Protein AF-Q4JAD6-F1 (afdb_monomer_lite)

Structure (mmCIF, N/CA/C/O backbone):
data_AF-Q4JAD6-F1
#
_entry.id   AF-Q4JAD6-F1
#
loop_
_atom_site.group_PDB
_atom_site.id
_atom_site.type_symbol
_atom_site.label_atom_id
_atom_site.label_alt_id
_atom_site.label_comp_id
_atom_site.label_asym_id
_atom_site.label_entity_id
_atom_site.label_seq_id
_atom_site.pdbx_PDB_ins_code
_atom_site.Cartn_x
_atom_site.Cartn_y
_atom_site.Cartn_z
_atom_site.occupancy
_atom_site.B_iso_or_equiv
_atom_site.auth_seq_id
_atom_site.auth_comp_id
_atom_site.auth_asym_id
_atom_site.auth_atom_id
_atom_site.pdbx_PDB_model_num
ATOM 1 N N . MET A 1 1 ? 1.172 -20.424 -11.553 1.00 64.69 1 MET A N 1
ATOM 2 C CA . MET A 1 1 ? 0.951 -21.354 -12.686 1.00 64.69 1 MET A CA 1
ATOM 3 C C . MET A 1 1 ? -0.216 -22.319 -12.470 1.00 64.69 1 MET A C 1
ATOM 5 O O . MET A 1 1 ? -1.263 -22.063 -13.041 1.00 64.69 1 MET A O 1
ATOM 9 N N . LEU A 1 2 ? -0.121 -23.385 -11.657 1.00 76.62 2 LEU A N 1
ATOM 10 C CA . LEU A 1 2 ? -1.220 -24.376 -11.532 1.00 76.62 2 LEU A CA 1
ATOM 11 C C . LEU A 1 2 ? -2.560 -23.772 -11.069 1.00 76.62 2 LEU A C 1
ATOM 13 O O . LEU A 1 2 ? -3.605 -24.075 -11.635 1.00 76.62 2 LEU A O 1
ATOM 17 N N . ILE A 1 3 ? -2.517 -22.872 -10.083 1.00 79.12 3 ILE A N 1
ATOM 18 C CA . ILE A 1 3 ? -3.707 -22.172 -9.576 1.00 79.12 3 ILE A CA 1
ATOM 19 C C . ILE A 1 3 ? -4.318 -21.271 -10.660 1.00 79.12 3 ILE A C 1
ATOM 21 O O . ILE A 1 3 ? -5.532 -21.194 -10.789 1.00 79.12 3 ILE A O 1
ATOM 25 N N . GLU A 1 4 ? -3.489 -20.634 -11.486 1.00 75.75 4 GLU A N 1
ATOM 26 C CA . GLU A 1 4 ? -3.935 -19.733 -12.555 1.00 75.75 4 GLU A CA 1
ATOM 27 C C . GLU A 1 4 ? -4.663 -20.494 -13.663 1.00 75.75 4 GLU A C 1
ATOM 29 O O . GLU A 1 4 ? -5.749 -20.089 -14.074 1.00 75.75 4 GLU A O 1
ATOM 34 N N . PHE A 1 5 ? -4.117 -21.640 -14.083 1.00 82.69 5 PHE A N 1
ATOM 35 C CA . PHE A 1 5 ? -4.789 -22.537 -15.023 1.00 82.69 5 PHE A CA 1
ATOM 36 C C . PHE A 1 5 ? -6.138 -23.010 -14.481 1.00 82.69 5 PHE A C 1
ATOM 38 O O . PHE A 1 5 ? -7.121 -23.023 -15.218 1.00 82.69 5 PHE A O 1
ATOM 45 N N . LEU A 1 6 ? -6.212 -23.328 -13.187 1.00 85.44 6 LEU A N 1
ATOM 46 C CA . LEU A 1 6 ? -7.460 -23.731 -12.547 1.00 85.44 6 LEU A CA 1
ATOM 47 C C . LEU A 1 6 ? -8.491 -22.590 -12.564 1.00 85.44 6 LEU A C 1
ATOM 49 O O . LEU A 1 6 ? -9.638 -22.818 -12.945 1.00 85.44 6 LEU A O 1
ATOM 53 N N . VAL A 1 7 ? -8.090 -21.353 -12.247 1.00 83.19 7 VAL A N 1
ATOM 54 C CA . VAL A 1 7 ? -8.981 -20.178 -12.309 1.00 83.19 7 VAL A CA 1
ATOM 55 C C . VAL A 1 7 ? -9.474 -19.914 -13.735 1.00 83.19 7 VAL A C 1
ATOM 57 O O . VAL A 1 7 ? -10.648 -19.584 -13.915 1.00 83.19 7 VAL A O 1
ATOM 60 N N . ILE A 1 8 ? -8.623 -20.089 -14.751 1.00 85.12 8 ILE A N 1
ATOM 61 C CA . ILE A 1 8 ? -9.005 -19.926 -16.162 1.00 85.12 8 ILE A CA 1
ATOM 62 C C . ILE A 1 8 ? -10.015 -21.001 -16.578 1.00 85.12 8 ILE A C 1
ATOM 64 O O . ILE A 1 8 ? -11.032 -20.666 -17.181 1.00 85.12 8 ILE A O 1
ATOM 68 N N . ILE A 1 9 ? -9.782 -22.267 -16.214 1.00 86.50 9 ILE A N 1
ATOM 69 C CA . ILE A 1 9 ? -10.689 -23.382 -16.529 1.00 86.50 9 ILE A CA 1
ATOM 70 C C . ILE A 1 9 ? -12.049 -23.179 -15.854 1.00 86.50 9 ILE A C 1
ATOM 72 O O . ILE A 1 9 ? -13.083 -23.279 -16.512 1.00 86.50 9 ILE A O 1
ATOM 76 N N . VAL A 1 10 ? -12.067 -22.833 -14.564 1.00 87.38 10 VAL A N 1
ATOM 77 C CA . VAL A 1 10 ? -13.315 -22.569 -13.830 1.00 87.38 10 VAL A CA 1
ATOM 78 C C . VAL A 1 10 ? -14.051 -21.368 -14.424 1.00 87.38 10 VAL A C 1
ATOM 80 O O . VAL A 1 10 ? -15.258 -21.440 -14.647 1.00 87.38 10 VAL A O 1
ATOM 83 N N . SER A 1 11 ? -13.334 -20.288 -14.748 1.00 82.81 11 SER A N 1
ATOM 84 C CA . SER A 1 11 ? -13.935 -19.111 -15.385 1.00 82.81 11 SER A CA 1
ATOM 85 C C . SER A 1 11 ? -14.501 -19.435 -16.767 1.00 82.81 11 SER A C 1
ATOM 87 O O . SER A 1 11 ? -15.583 -18.960 -17.093 1.00 82.81 11 SER A O 1
ATOM 89 N N . TYR A 1 12 ? -13.818 -20.265 -17.561 1.00 85.50 12 TYR A N 1
ATOM 90 C CA . TYR A 1 12 ? -14.316 -20.720 -18.860 1.00 85.50 12 TYR A CA 1
ATOM 91 C C . TYR A 1 12 ? -15.616 -21.511 -18.715 1.00 85.50 12 TYR A C 1
ATOM 93 O O . TYR A 1 12 ? -16.590 -21.187 -19.386 1.00 85.50 12 TYR A O 1
ATOM 101 N N . ILE A 1 13 ? -15.672 -22.478 -17.792 1.00 87.88 13 ILE A N 1
ATOM 102 C CA . ILE A 1 13 ? -16.876 -23.289 -17.551 1.00 87.88 13 ILE A CA 1
ATOM 103 C C . ILE A 1 13 ? -18.059 -22.399 -17.145 1.00 87.88 13 ILE A C 1
ATOM 105 O O . ILE A 1 13 ? -19.154 -22.538 -17.689 1.00 87.88 13 ILE A O 1
ATOM 109 N N . VAL A 1 14 ? -17.845 -21.449 -16.231 1.00 86.81 14 VAL A N 1
ATOM 110 C CA . VAL A 1 14 ? -18.898 -20.520 -15.786 1.00 86.81 14 VAL A CA 1
ATOM 111 C C . VAL A 1 14 ? -19.370 -19.624 -16.934 1.00 86.81 14 VAL A C 1
ATOM 113 O O . VAL A 1 14 ? -20.572 -19.450 -17.129 1.00 86.81 14 VAL A O 1
ATOM 116 N N . LEU A 1 15 ? -18.447 -19.069 -17.720 1.00 85.25 15 LEU A N 1
ATOM 117 C CA . LEU A 1 15 ? -18.785 -18.175 -18.830 1.00 85.25 15 LEU A CA 1
ATOM 118 C C . LEU A 1 15 ? -19.439 -18.906 -20.006 1.00 85.25 15 LEU A C 1
ATOM 120 O O . LEU A 1 15 ? -20.289 -18.314 -20.674 1.00 85.25 15 LEU A O 1
ATOM 124 N N . TYR A 1 16 ? -19.089 -20.174 -20.219 1.00 85.19 16 TYR A N 1
ATOM 125 C CA . TYR A 1 16 ? -19.729 -21.059 -21.188 1.00 85.19 16 TYR A CA 1
ATOM 126 C C . TYR A 1 16 ? -21.191 -21.317 -20.804 1.00 85.19 16 TYR A C 1
ATOM 128 O O . TYR A 1 16 ? -22.087 -21.097 -21.611 1.00 85.19 16 TYR A O 1
ATOM 136 N N . VAL A 1 17 ? -21.463 -21.659 -19.537 1.00 87.81 17 VAL A N 1
ATOM 137 C CA . VAL A 1 17 ? -22.840 -21.864 -19.037 1.00 87.81 17 VAL A CA 1
ATOM 138 C C . VAL A 1 17 ? -23.694 -20.593 -19.153 1.00 87.81 17 VAL A C 1
ATOM 140 O O . VAL A 1 17 ? -24.893 -20.669 -19.411 1.00 87.81 17 VAL A O 1
ATOM 143 N N . VAL A 1 18 ? -23.088 -19.415 -18.993 1.00 88.44 18 VAL A N 1
ATOM 144 C CA . VAL A 1 18 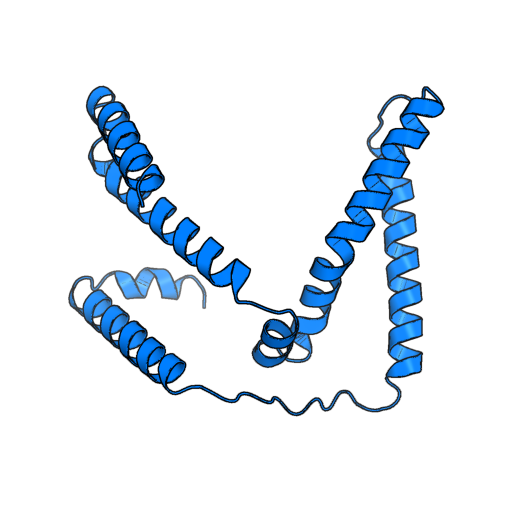? -23.778 -18.114 -19.069 1.00 88.44 18 VAL A CA 1
ATOM 145 C C . VAL A 1 18 ? -23.846 -17.571 -20.513 1.00 88.44 18 VAL A C 1
ATOM 147 O O . VAL A 1 18 ? -24.413 -16.501 -20.734 1.00 88.44 18 VAL A O 1
ATOM 150 N N . ASN A 1 19 ? -23.317 -18.291 -21.515 1.00 81.56 19 ASN A N 1
ATOM 151 C CA . ASN A 1 19 ? -23.216 -17.855 -22.920 1.00 81.56 19 ASN A CA 1
ATOM 152 C C . ASN A 1 19 ? -22.531 -16.480 -23.081 1.00 81.56 19 ASN A C 1
ATOM 154 O O . ASN A 1 19 ? -22.929 -15.637 -23.891 1.00 81.56 19 ASN A O 1
ATOM 158 N N . ARG A 1 20 ? -21.505 -16.211 -22.268 1.00 79.50 20 ARG A N 1
ATOM 159 C CA . ARG A 1 20 ? -20.786 -14.926 -22.204 1.00 79.50 20 ARG A CA 1
ATOM 160 C C . ARG A 1 20 ? -19.275 -15.111 -22.364 1.00 79.50 20 ARG A C 1
ATOM 162 O O . ARG A 1 20 ? -18.484 -14.495 -21.656 1.00 79.50 20 ARG A O 1
ATOM 169 N N . GLU A 1 21 ? -18.869 -15.912 -23.344 1.00 76.25 21 GLU A N 1
ATOM 170 C CA . GLU A 1 21 ? -17.463 -16.264 -23.610 1.00 76.25 21 GLU A CA 1
ATOM 171 C C . GLU A 1 21 ? -16.549 -15.045 -23.828 1.00 76.25 21 GLU A C 1
ATOM 173 O O . GLU A 1 21 ? -15.397 -15.045 -23.399 1.00 76.25 21 GLU A O 1
ATOM 178 N N . ASN A 1 22 ? -17.078 -13.951 -24.390 1.00 75.19 22 ASN A N 1
ATOM 179 C CA . ASN A 1 22 ? -16.333 -12.704 -24.610 1.00 75.19 22 ASN A CA 1
ATOM 180 C C . ASN A 1 22 ? -15.732 -12.108 -23.323 1.00 75.19 22 ASN A C 1
ATOM 182 O O . ASN A 1 22 ? -14.756 -11.357 -23.386 1.00 75.19 22 ASN A O 1
ATOM 186 N N . PHE A 1 23 ? -16.282 -12.435 -22.148 1.00 77.38 23 PHE A N 1
ATOM 187 C CA . PHE A 1 23 ? -15.771 -11.922 -20.877 1.00 77.38 23 PHE A CA 1
ATOM 188 C C . PHE A 1 23 ? -14.477 -12.596 -20.412 1.00 77.38 23 PHE A C 1
ATOM 190 O O . PHE A 1 23 ? -13.813 -12.092 -19.506 1.00 77.38 23 PHE A O 1
ATOM 197 N N . LEU A 1 24 ? -14.064 -13.682 -21.061 1.00 80.25 24 LEU A N 1
ATOM 198 C CA . LEU A 1 24 ? -12.876 -14.438 -20.682 1.00 80.25 24 LEU A CA 1
ATOM 199 C C . LEU A 1 24 ? -11.586 -13.609 -20.838 1.00 80.25 24 LEU A C 1
ATOM 201 O O . LEU A 1 24 ? -10.648 -13.744 -20.051 1.00 80.25 24 LEU A O 1
ATOM 205 N N . ILE A 1 25 ? -11.575 -12.650 -21.772 1.00 78.25 25 ILE A N 1
ATOM 206 C CA . ILE A 1 25 ? -10.488 -11.670 -21.932 1.00 78.25 25 ILE A CA 1
ATOM 207 C C . ILE A 1 25 ? -10.273 -10.856 -20.644 1.00 78.25 25 ILE A C 1
ATOM 209 O O . ILE A 1 25 ? -9.130 -10.552 -20.296 1.00 78.25 25 ILE A O 1
ATOM 213 N N . PHE A 1 26 ? -11.335 -10.521 -19.903 1.00 76.88 26 PHE A N 1
ATOM 214 C CA . PHE A 1 26 ? -11.201 -9.795 -18.637 1.00 76.88 26 PHE A CA 1
ATOM 215 C C . PHE A 1 26 ? -10.567 -10.666 -17.555 1.00 76.88 26 PHE A C 1
ATOM 217 O O . PHE A 1 26 ? -9.711 -10.173 -16.824 1.00 76.88 26 PHE A O 1
ATOM 224 N N . THR A 1 27 ? -10.900 -11.958 -17.501 1.00 80.19 27 THR A N 1
ATOM 225 C CA . THR A 1 27 ? -10.261 -12.909 -16.582 1.00 80.19 27 THR A CA 1
ATOM 226 C C . THR A 1 27 ? -8.750 -12.963 -16.808 1.00 80.19 27 THR A C 1
ATOM 228 O O . THR A 1 27 ? -7.988 -12.821 -15.852 1.00 80.19 27 THR A O 1
ATOM 231 N N . PHE A 1 28 ? -8.299 -13.068 -18.063 1.00 77.81 28 PHE A N 1
ATOM 232 C CA . PHE A 1 28 ? -6.868 -13.042 -18.393 1.00 77.81 28 PHE A CA 1
ATOM 233 C C . PHE A 1 28 ? -6.183 -11.721 -18.017 1.00 77.81 28 PHE A C 1
ATOM 235 O O . PHE A 1 28 ? -5.052 -11.734 -17.520 1.00 77.81 28 PHE A O 1
ATOM 242 N N . ARG A 1 29 ? -6.855 -10.579 -18.218 1.00 79.31 29 ARG A N 1
ATOM 243 C CA . ARG A 1 29 ? -6.329 -9.259 -17.829 1.00 79.31 29 ARG A CA 1
ATOM 244 C C . 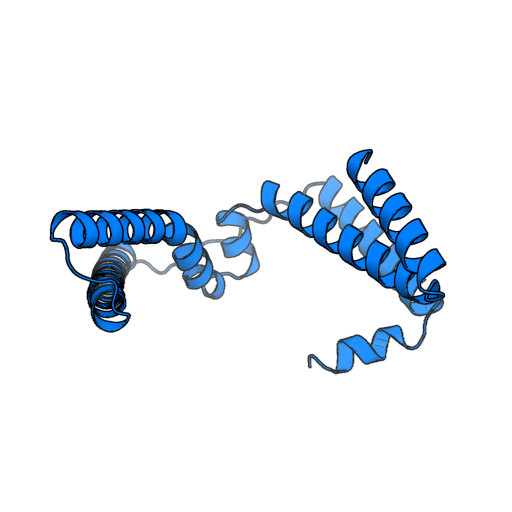ARG A 1 29 ? -6.165 -9.138 -16.318 1.00 79.31 29 ARG A C 1
ATOM 246 O O . ARG A 1 29 ? -5.102 -8.733 -15.859 1.00 79.31 29 ARG A O 1
ATOM 253 N N . VAL A 1 30 ? -7.186 -9.525 -15.553 1.00 78.88 30 VAL A N 1
ATOM 254 C CA . VAL A 1 30 ? -7.154 -9.478 -14.084 1.00 78.88 30 VAL A CA 1
ATOM 255 C C . VAL A 1 30 ? -6.032 -10.360 -13.546 1.00 78.88 30 VAL A C 1
ATOM 257 O O . VAL A 1 30 ? -5.236 -9.895 -12.735 1.00 78.88 30 VAL A O 1
ATOM 260 N N . LEU A 1 31 ? -5.908 -11.591 -14.046 1.00 81.62 31 LEU A N 1
ATOM 261 C CA . LEU A 1 31 ? -4.826 -12.502 -13.666 1.00 81.62 31 LEU A CA 1
ATOM 262 C C . LEU A 1 31 ? -3.442 -11.913 -13.950 1.00 81.62 31 LEU A C 1
ATOM 264 O O . LEU A 1 31 ? -2.561 -11.949 -13.094 1.00 81.62 31 LEU A O 1
ATOM 268 N N . SER A 1 32 ? -3.271 -11.312 -15.128 1.00 80.31 32 SER A N 1
ATOM 269 C CA . SER A 1 32 ? -2.011 -10.675 -15.517 1.00 80.31 32 SER A CA 1
ATOM 270 C C . SER A 1 32 ? -1.660 -9.502 -14.595 1.00 80.31 32 SER A C 1
ATOM 272 O O . SER A 1 32 ? -0.524 -9.405 -14.134 1.00 80.31 32 SER A O 1
ATOM 274 N N . TYR A 1 33 ? -2.626 -8.641 -14.262 1.00 79.69 33 TYR A N 1
ATOM 275 C CA . TYR A 1 33 ? -2.407 -7.523 -13.338 1.00 79.69 33 TYR A CA 1
ATOM 276 C C . TYR A 1 33 ? -2.092 -7.981 -11.917 1.00 79.69 33 TYR A C 1
ATOM 278 O O . TYR A 1 33 ? -1.175 -7.439 -11.302 1.00 79.69 33 TYR A O 1
ATOM 286 N N . VAL A 1 34 ? -2.797 -8.993 -11.409 1.00 80.88 34 VAL A N 1
ATOM 287 C CA . VAL A 1 34 ? -2.534 -9.561 -10.080 1.00 80.88 34 VAL A CA 1
ATOM 288 C C . VAL A 1 34 ? -1.132 -10.168 -10.020 1.00 80.88 34 VAL A C 1
ATOM 290 O O . VAL A 1 34 ? -0.393 -9.892 -9.080 1.00 80.88 34 VAL A O 1
ATOM 293 N N . ASN A 1 35 ? -0.720 -10.919 -11.043 1.00 80.25 35 ASN A N 1
ATOM 294 C CA . ASN A 1 35 ? 0.621 -11.502 -11.101 1.00 80.25 35 ASN A CA 1
ATOM 295 C C . ASN A 1 35 ? 1.721 -10.435 -11.148 1.00 80.25 35 ASN A C 1
ATOM 297 O O . ASN A 1 35 ? 2.713 -10.541 -10.426 1.00 80.25 35 ASN A O 1
ATOM 301 N N . ILE A 1 36 ? 1.545 -9.394 -11.970 1.00 78.38 36 ILE A N 1
ATOM 302 C CA . ILE A 1 36 ? 2.486 -8.266 -12.035 1.00 78.38 36 ILE A CA 1
ATOM 303 C C . ILE A 1 36 ? 2.562 -7.569 -10.673 1.00 78.38 36 ILE A C 1
ATOM 305 O O . ILE A 1 36 ? 3.658 -7.282 -10.194 1.00 78.38 36 ILE A O 1
ATOM 309 N N . PHE A 1 37 ? 1.415 -7.336 -10.032 1.00 76.94 37 PHE A N 1
ATOM 310 C CA . PHE A 1 37 ? 1.345 -6.714 -8.715 1.00 76.94 37 PHE A CA 1
ATOM 311 C C . PHE A 1 37 ? 2.076 -7.538 -7.649 1.00 76.94 37 PHE A C 1
ATOM 313 O O . PHE A 1 37 ? 2.914 -6.987 -6.942 1.00 76.94 37 PHE A O 1
ATOM 320 N N . ILE A 1 38 ? 1.822 -8.847 -7.563 1.00 75.38 38 ILE A N 1
ATOM 321 C CA . ILE A 1 38 ? 2.484 -9.737 -6.596 1.00 75.38 38 ILE A CA 1
ATOM 322 C C . ILE A 1 38 ? 3.997 -9.767 -6.848 1.00 75.38 38 ILE A C 1
ATOM 324 O O . ILE A 1 38 ? 4.780 -9.547 -5.926 1.00 75.38 38 ILE A O 1
ATOM 328 N N . GLY A 1 39 ? 4.414 -9.954 -8.105 1.00 73.38 39 GLY A N 1
ATOM 329 C CA . GLY A 1 39 ? 5.833 -10.017 -8.463 1.00 73.38 39 GLY A CA 1
ATOM 330 C C . GLY A 1 39 ? 6.597 -8.713 -8.210 1.00 73.38 39 GLY A C 1
ATOM 331 O O . GLY A 1 39 ? 7.796 -8.749 -7.924 1.00 73.38 39 GLY A O 1
ATOM 332 N N . LEU A 1 40 ? 5.923 -7.563 -8.300 1.00 73.00 40 LEU A N 1
ATOM 333 C CA . LEU A 1 40 ? 6.485 -6.261 -7.937 1.00 73.00 40 LEU A CA 1
ATOM 334 C C . LEU A 1 40 ? 6.462 -6.026 -6.424 1.00 73.00 40 LEU A C 1
ATOM 336 O O . LEU A 1 40 ? 7.433 -5.505 -5.883 1.00 73.00 40 LEU A O 1
ATOM 340 N N . SER A 1 41 ? 5.395 -6.429 -5.734 1.00 68.81 41 SER A N 1
ATOM 341 C CA . SER A 1 41 ? 5.230 -6.216 -4.293 1.00 68.81 41 SER A CA 1
ATOM 342 C C . SER A 1 41 ? 6.336 -6.872 -3.467 1.00 68.81 41 SER A C 1
ATOM 344 O O . SER A 1 41 ? 6.695 -6.337 -2.425 1.00 68.81 41 SER A O 1
ATOM 346 N N . GLU A 1 42 ? 6.882 -8.004 -3.912 1.00 68.94 42 GLU A N 1
ATOM 347 C CA . GLU A 1 42 ? 8.000 -8.673 -3.227 1.00 68.94 42 GLU A CA 1
ATOM 348 C C . GLU A 1 42 ? 9.356 -7.992 -3.462 1.00 68.94 42 GLU A C 1
ATOM 350 O O . GLU A 1 42 ? 10.294 -8.203 -2.698 1.00 68.94 42 GLU A O 1
ATOM 355 N N . LYS A 1 43 ? 9.485 -7.200 -4.532 1.00 69.38 43 LYS A N 1
ATOM 356 C CA . LYS A 1 43 ? 10.765 -6.630 -4.985 1.00 69.38 43 LYS A CA 1
ATOM 357 C C . LYS A 1 43 ? 10.903 -5.130 -4.730 1.00 69.38 43 LYS A C 1
ATOM 359 O O . LYS A 1 43 ? 11.988 -4.589 -4.940 1.00 69.38 43 LYS A O 1
ATOM 364 N N . ILE A 1 44 ? 9.824 -4.447 -4.349 1.00 71.94 44 ILE A N 1
ATOM 365 C CA . ILE A 1 44 ? 9.823 -3.004 -4.094 1.00 71.94 44 ILE A CA 1
ATOM 366 C C . ILE A 1 44 ? 10.091 -2.750 -2.610 1.00 71.94 44 ILE A C 1
ATOM 368 O O . ILE A 1 44 ? 9.225 -2.957 -1.765 1.00 71.94 44 ILE A O 1
ATOM 372 N N . ASP A 1 45 ? 11.273 -2.213 -2.317 1.00 76.00 45 ASP A N 1
ATOM 373 C CA . ASP A 1 45 ? 11.614 -1.710 -0.989 1.00 76.00 45 ASP A CA 1
ATOM 374 C C . ASP A 1 45 ? 11.176 -0.247 -0.813 1.00 76.00 45 ASP A C 1
ATOM 376 O O . ASP A 1 45 ? 11.074 0.534 -1.766 1.00 76.00 45 ASP A O 1
ATOM 380 N N . TYR A 1 46 ? 11.012 0.183 0.443 1.00 76.31 46 TYR A N 1
ATOM 381 C CA . TYR A 1 46 ? 10.758 1.592 0.781 1.00 76.31 46 TYR A CA 1
ATOM 382 C C . TYR A 1 46 ? 11.829 2.542 0.225 1.00 76.31 46 TYR A C 1
ATOM 384 O O . TYR A 1 46 ? 11.534 3.682 -0.139 1.00 76.31 46 TYR A O 1
ATOM 392 N N . SER A 1 47 ? 13.078 2.078 0.133 1.00 72.56 47 SER A N 1
ATOM 393 C CA . SER A 1 47 ? 14.183 2.825 -0.472 1.00 72.56 47 SER A CA 1
ATOM 394 C C . SER A 1 47 ? 13.934 3.101 -1.956 1.00 72.56 47 SER A C 1
ATOM 396 O O . SER A 1 47 ? 14.120 4.236 -2.386 1.00 72.56 47 SER A O 1
ATOM 398 N N . THR A 1 48 ? 13.433 2.116 -2.703 1.00 74.88 48 THR A N 1
ATOM 399 C CA . THR A 1 48 ? 13.111 2.224 -4.132 1.00 74.88 48 THR A CA 1
ATOM 400 C C . THR A 1 48 ? 11.997 3.241 -4.386 1.00 74.88 48 THR A C 1
ATOM 402 O O . THR A 1 48 ? 12.071 4.021 -5.338 1.00 74.88 48 THR A O 1
ATOM 405 N N . ILE A 1 49 ? 10.991 3.299 -3.507 1.00 76.94 49 ILE A N 1
ATOM 406 C CA . ILE A 1 49 ? 9.915 4.305 -3.569 1.00 76.94 49 ILE A CA 1
ATOM 407 C C . ILE A 1 49 ? 10.484 5.718 -3.362 1.00 76.94 49 ILE A C 1
ATOM 409 O O . ILE A 1 49 ? 10.147 6.643 -4.101 1.00 76.94 49 ILE A O 1
ATOM 413 N N . ILE A 1 50 ? 11.385 5.898 -2.393 1.00 77.25 50 ILE A N 1
ATOM 414 C CA . ILE A 1 50 ? 12.019 7.203 -2.136 1.00 77.25 50 ILE A CA 1
ATOM 415 C C . ILE A 1 50 ? 12.965 7.591 -3.276 1.00 77.25 50 ILE A C 1
ATOM 417 O O . ILE A 1 50 ? 13.016 8.758 -3.655 1.00 77.25 50 ILE A O 1
ATOM 421 N N . ASP A 1 51 ? 13.700 6.642 -3.850 1.00 74.12 51 ASP A N 1
ATOM 422 C CA . ASP A 1 51 ? 14.620 6.934 -4.949 1.00 74.12 51 ASP A CA 1
ATOM 423 C C . ASP A 1 51 ? 13.850 7.351 -6.218 1.00 74.12 51 ASP A C 1
ATOM 425 O O . ASP A 1 51 ? 14.234 8.326 -6.873 1.00 74.12 51 ASP A O 1
ATOM 429 N N . THR A 1 52 ? 12.714 6.704 -6.513 1.00 77.50 52 THR A N 1
ATOM 430 C CA . THR A 1 52 ? 11.843 7.023 -7.664 1.00 77.50 52 THR A CA 1
ATOM 431 C C . THR A 1 52 ? 11.063 8.330 -7.485 1.00 77.50 52 THR A C 1
ATOM 433 O O . THR A 1 52 ? 11.164 9.227 -8.325 1.00 77.50 52 THR A O 1
ATOM 436 N N . LEU A 1 53 ? 10.324 8.488 -6.383 1.00 78.38 53 LEU A N 1
ATOM 437 C CA . LEU A 1 53 ? 9.463 9.657 -6.142 1.00 78.38 53 LEU A CA 1
ATOM 438 C C . LEU A 1 53 ? 10.187 10.835 -5.464 1.00 78.38 53 LEU A C 1
ATOM 440 O O . LEU A 1 53 ? 9.650 11.944 -5.400 1.00 78.38 53 LEU A O 1
ATOM 444 N N . GLY A 1 54 ? 11.413 10.642 -4.972 1.00 73.50 54 GLY A N 1
ATOM 445 C CA . GLY A 1 54 ? 12.144 11.653 -4.207 1.00 73.50 54 GLY A CA 1
ATOM 446 C C . GLY A 1 54 ? 11.438 12.022 -2.898 1.00 73.50 54 GLY A C 1
ATOM 447 O O . GLY A 1 54 ? 10.817 11.186 -2.241 1.00 73.50 54 GLY A O 1
ATOM 448 N N . SER A 1 55 ? 11.492 13.305 -2.530 1.00 73.25 55 SER A N 1
ATOM 449 C CA . SER A 1 55 ? 10.833 13.838 -1.326 1.00 73.25 55 SER A CA 1
ATOM 450 C C . SER A 1 55 ? 9.310 13.659 -1.335 1.00 73.25 55 SER A C 1
ATOM 452 O O . SER A 1 55 ? 8.714 13.483 -0.276 1.00 73.25 55 SER A O 1
ATOM 454 N N . LYS A 1 56 ? 8.676 13.616 -2.516 1.00 78.06 56 LYS A N 1
ATOM 455 C CA . LYS A 1 56 ? 7.230 13.368 -2.654 1.00 78.06 56 LYS A CA 1
ATOM 456 C C . LYS A 1 56 ? 6.826 11.939 -2.273 1.00 78.06 56 LYS A C 1
ATOM 458 O O . LYS A 1 56 ? 5.666 11.710 -1.955 1.00 78.06 56 LYS A O 1
ATOM 463 N N . GLY A 1 57 ? 7.765 10.988 -2.278 1.00 75.12 57 GLY A N 1
ATOM 464 C CA . GLY A 1 57 ? 7.529 9.604 -1.851 1.00 75.12 57 GLY A CA 1
ATOM 465 C C . GLY A 1 57 ? 7.582 9.407 -0.335 1.00 75.12 57 GLY A C 1
ATOM 466 O O . GLY A 1 57 ? 7.134 8.377 0.163 1.00 75.12 57 GLY A O 1
ATOM 467 N N . VAL A 1 58 ? 8.105 10.386 0.411 1.00 78.50 58 VAL A N 1
ATOM 468 C CA . VAL A 1 58 ? 8.286 10.290 1.867 1.00 78.50 58 VAL A CA 1
ATOM 469 C C . VAL A 1 58 ? 6.955 10.109 2.608 1.00 78.50 58 VAL A C 1
ATOM 471 O O . VAL A 1 58 ? 6.876 9.166 3.396 1.00 78.50 58 VAL A O 1
ATOM 474 N N . PRO A 1 59 ? 5.888 10.896 2.343 1.00 80.56 59 PRO A N 1
ATOM 475 C CA . PRO A 1 59 ? 4.589 10.677 2.980 1.00 80.56 59 PRO A CA 1
ATOM 476 C C . PRO A 1 59 ? 4.036 9.274 2.720 1.00 80.56 59 PRO A C 1
ATOM 478 O O . PRO A 1 59 ? 3.524 8.639 3.633 1.00 80.56 59 PRO A O 1
ATOM 481 N N . LEU A 1 60 ? 4.203 8.759 1.499 1.00 82.56 60 LEU A N 1
ATOM 482 C CA . LEU A 1 60 ? 3.701 7.445 1.104 1.00 82.56 60 LEU A CA 1
ATOM 483 C C . LEU A 1 60 ? 4.427 6.314 1.844 1.00 82.56 60 LEU A C 1
ATOM 485 O O . LEU A 1 60 ? 3.784 5.406 2.367 1.00 82.56 60 LEU A O 1
ATOM 489 N N . VAL A 1 61 ? 5.755 6.396 1.957 1.00 82.94 61 VAL A N 1
ATOM 490 C CA . VAL A 1 61 ? 6.539 5.433 2.745 1.00 82.94 61 VAL A CA 1
ATOM 491 C C . VAL A 1 61 ? 6.169 5.488 4.223 1.00 82.94 61 VAL A C 1
ATOM 493 O O . VAL A 1 61 ? 6.015 4.437 4.841 1.00 82.94 61 VAL A O 1
ATOM 496 N N . ILE A 1 62 ? 5.979 6.686 4.783 1.00 83.50 62 ILE A N 1
ATOM 497 C CA . ILE A 1 62 ? 5.511 6.851 6.165 1.00 83.50 62 ILE A CA 1
ATOM 498 C C . ILE A 1 62 ? 4.150 6.168 6.333 1.00 83.50 62 ILE A C 1
ATOM 500 O O . ILE A 1 62 ? 3.994 5.348 7.234 1.00 83.50 62 ILE A O 1
ATOM 504 N N . SER A 1 63 ? 3.184 6.437 5.452 1.00 81.50 63 SER A N 1
ATOM 505 C CA . SER A 1 63 ? 1.863 5.811 5.528 1.00 81.50 63 SER A CA 1
ATOM 506 C C . SER A 1 63 ? 1.957 4.287 5.538 1.00 81.50 63 SER A C 1
ATOM 508 O O . SER A 1 63 ? 1.373 3.667 6.423 1.00 81.50 63 SER A O 1
ATOM 510 N N . ILE A 1 64 ? 2.734 3.683 4.630 1.00 85.19 64 ILE A N 1
ATOM 511 C CA . ILE A 1 64 ? 2.889 2.221 4.561 1.00 85.19 64 ILE A CA 1
ATOM 512 C C . ILE A 1 64 ? 3.584 1.672 5.814 1.00 85.19 64 ILE A C 1
ATOM 514 O O . ILE A 1 64 ? 3.118 0.693 6.400 1.00 85.19 64 ILE A O 1
ATOM 518 N N . ALA A 1 65 ? 4.654 2.324 6.272 1.00 85.25 65 ALA A N 1
ATOM 519 C CA . ALA A 1 65 ? 5.413 1.894 7.444 1.00 85.25 65 ALA A CA 1
ATOM 520 C C . ALA A 1 65 ? 4.577 1.903 8.736 1.00 85.25 65 ALA A C 1
ATOM 522 O O . ALA A 1 65 ? 4.801 1.076 9.622 1.00 85.25 65 ALA A O 1
ATOM 523 N N . TYR A 1 66 ? 3.594 2.802 8.842 1.00 87.12 66 TYR A N 1
ATOM 524 C CA . TYR A 1 66 ? 2.712 2.900 10.005 1.00 87.12 66 TYR A CA 1
ATOM 525 C C . TYR A 1 66 ? 1.463 2.000 9.928 1.00 87.12 66 TYR A C 1
ATOM 527 O O . TYR A 1 66 ? 0.791 1.839 10.951 1.00 87.12 66 TYR A O 1
ATOM 535 N N . ILE A 1 67 ? 1.169 1.342 8.795 1.00 87.31 67 ILE A N 1
ATOM 536 C CA . ILE A 1 67 ? 0.031 0.401 8.678 1.00 87.31 67 ILE A CA 1
ATOM 537 C C . ILE A 1 67 ? 0.059 -0.677 9.781 1.00 87.31 67 ILE A C 1
ATOM 539 O O . ILE A 1 67 ? -0.949 -0.829 10.480 1.00 87.31 67 ILE A O 1
ATOM 543 N N . PRO A 1 68 ? 1.174 -1.399 10.029 1.00 89.38 68 PRO A N 1
ATOM 544 C CA . PRO A 1 68 ? 1.210 -2.430 11.070 1.00 89.38 68 PRO A CA 1
ATOM 545 C C . PRO A 1 68 ? 1.003 -1.863 12.480 1.00 89.38 68 PRO A C 1
ATOM 547 O O . PRO A 1 68 ? 0.427 -2.522 13.350 1.00 89.38 68 PRO A O 1
ATOM 550 N N . PHE A 1 69 ? 1.464 -0.633 12.724 1.00 89.81 69 PHE A N 1
ATOM 551 C CA . PHE A 1 69 ? 1.260 0.057 13.993 1.00 89.81 69 PHE A CA 1
ATOM 552 C C . PHE A 1 69 ? -0.221 0.375 14.214 1.00 89.81 69 PHE A C 1
ATOM 554 O O . PHE A 1 69 ? -0.782 -0.037 15.231 1.00 89.81 69 PHE A O 1
ATOM 561 N N . PHE A 1 70 ? -0.881 1.018 13.248 1.00 90.94 70 PHE A N 1
ATOM 562 C CA . PHE A 1 70 ? -2.305 1.339 13.360 1.00 90.94 70 PHE A CA 1
ATOM 563 C C . PHE A 1 70 ? -3.185 0.090 13.409 1.00 90.94 70 PHE A C 1
ATOM 565 O O . PHE A 1 70 ? -4.198 0.087 14.109 1.00 90.94 70 PHE A O 1
ATOM 572 N N . TYR A 1 71 ? -2.780 -0.999 12.754 1.00 91.69 71 TYR A N 1
ATOM 573 C CA . TYR A 1 71 ? -3.451 -2.289 12.885 1.00 91.69 71 TYR A CA 1
ATOM 574 C C . TYR A 1 71 ? -3.400 -2.826 14.325 1.00 91.69 71 TYR A C 1
ATOM 576 O O . TYR A 1 71 ? -4.419 -3.257 14.868 1.00 91.69 71 TYR A O 1
ATOM 584 N N . ARG A 1 72 ? -2.237 -2.756 14.983 1.00 92.81 72 ARG A N 1
ATOM 585 C CA . ARG A 1 72 ? -2.088 -3.151 16.394 1.00 92.81 72 ARG A CA 1
ATOM 586 C C . ARG A 1 72 ? -2.934 -2.280 17.321 1.00 92.81 72 ARG A C 1
ATOM 588 O O . ARG A 1 72 ? -3.688 -2.823 18.121 1.00 92.81 72 ARG A O 1
ATOM 595 N N . VAL A 1 73 ? -2.871 -0.960 17.152 1.00 92.25 73 VAL A N 1
ATOM 596 C CA . VAL A 1 73 ? -3.689 0.004 17.909 1.00 92.25 73 VAL A CA 1
ATOM 597 C C . VAL A 1 73 ? -5.180 -0.297 17.753 1.00 92.25 73 VAL A C 1
ATOM 599 O O . VAL A 1 73 ? -5.918 -0.359 18.733 1.00 92.25 73 VAL A O 1
ATOM 602 N N . SER A 1 74 ? -5.617 -0.557 16.522 1.00 91.75 74 SER A N 1
ATOM 603 C CA . SER A 1 74 ? -7.001 -0.921 16.212 1.00 91.75 74 SER A CA 1
ATOM 604 C C . SER A 1 74 ? -7.428 -2.198 16.940 1.00 91.75 74 SER A C 1
ATOM 606 O O . SER A 1 74 ? -8.508 -2.252 17.533 1.00 91.75 74 SER A O 1
ATOM 608 N N . ARG A 1 75 ? -6.568 -3.225 16.955 1.00 92.81 75 ARG A N 1
ATOM 609 C CA . ARG A 1 75 ? -6.827 -4.472 17.691 1.00 92.81 75 ARG A CA 1
ATOM 610 C C . ARG A 1 75 ? -6.925 -4.248 19.197 1.00 92.81 75 ARG A C 1
ATOM 612 O O . ARG A 1 75 ? -7.831 -4.798 19.820 1.00 92.81 75 ARG A O 1
ATOM 619 N N . GLU A 1 76 ? -6.030 -3.450 19.770 1.00 92.38 76 GLU A N 1
ATOM 620 C CA . GLU A 1 76 ? -6.050 -3.105 21.196 1.00 92.38 76 GLU A CA 1
ATOM 621 C C . GLU A 1 76 ? -7.304 -2.307 21.566 1.00 92.38 76 GLU A C 1
ATOM 623 O O . GLU A 1 76 ? -7.942 -2.599 22.577 1.00 92.38 76 GLU A O 1
ATOM 628 N N . LEU A 1 77 ? -7.729 -1.365 20.721 1.00 91.00 77 LEU A N 1
ATOM 629 C CA . LEU A 1 77 ? -8.979 -0.624 20.902 1.00 91.00 77 LEU A CA 1
ATOM 630 C C . LEU A 1 77 ? -10.192 -1.552 20.923 1.00 91.00 77 LEU A C 1
ATOM 632 O O . LEU A 1 77 ? -11.018 -1.470 21.834 1.00 91.00 77 LEU A O 1
ATOM 636 N N . ILE A 1 78 ? -10.289 -2.467 19.956 1.00 90.88 78 ILE A N 1
ATOM 637 C CA . ILE A 1 78 ? -11.381 -3.448 19.896 1.00 90.88 78 ILE A CA 1
ATOM 638 C C . ILE A 1 78 ? -11.359 -4.357 21.128 1.00 90.88 78 ILE A C 1
ATOM 640 O O . ILE A 1 78 ? -12.411 -4.616 21.722 1.00 90.88 78 ILE A O 1
ATOM 644 N N . PHE A 1 79 ? -10.176 -4.815 21.538 1.00 90.94 79 PHE A N 1
ATOM 645 C CA . PHE A 1 79 ? -10.009 -5.637 22.733 1.00 90.94 79 PHE A CA 1
ATOM 646 C C . PHE A 1 79 ? -10.467 -4.896 23.997 1.00 90.94 79 PHE A C 1
ATOM 648 O O . PHE A 1 79 ? -11.266 -5.428 24.767 1.00 90.94 79 PHE A O 1
ATOM 655 N N . ASN A 1 80 ? -10.048 -3.642 24.166 1.00 90.56 80 ASN A N 1
ATOM 656 C CA . ASN A 1 80 ? -10.398 -2.811 25.315 1.00 90.56 80 ASN A CA 1
ATOM 657 C C . ASN A 1 80 ? -11.894 -2.477 25.364 1.00 90.56 80 ASN A C 1
ATOM 659 O O . ASN A 1 80 ? -12.503 -2.542 26.434 1.00 90.56 80 ASN A O 1
ATOM 663 N N . MET A 1 81 ? -12.515 -2.166 24.223 1.00 89.12 81 MET A N 1
ATOM 664 C CA . MET A 1 81 ? -13.966 -1.952 24.151 1.00 89.12 81 MET A CA 1
ATOM 665 C C . MET A 1 81 ? -14.735 -3.215 24.550 1.00 89.12 81 MET A C 1
ATOM 667 O O . MET A 1 81 ? -15.685 -3.136 25.334 1.00 89.12 81 MET A O 1
ATOM 671 N N . ARG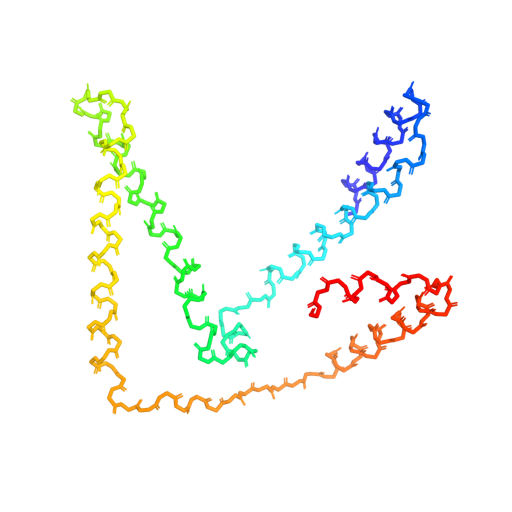 A 1 82 ? -14.287 -4.385 24.074 1.00 88.81 82 ARG A N 1
ATOM 672 C CA . ARG A 1 82 ? -14.885 -5.680 24.423 1.00 88.81 82 ARG A CA 1
ATOM 673 C C . ARG A 1 82 ? -14.731 -5.991 25.913 1.00 88.81 82 ARG A C 1
ATOM 675 O O . ARG A 1 82 ? -15.711 -6.375 26.545 1.00 88.81 82 ARG A O 1
ATOM 682 N N . ALA A 1 83 ? -13.545 -5.775 26.484 1.00 91.31 83 ALA A N 1
ATOM 683 C CA . ALA A 1 83 ? -13.280 -5.983 27.910 1.00 91.31 83 ALA A CA 1
ATOM 684 C C . ALA A 1 83 ? -14.165 -5.094 28.802 1.00 91.31 83 ALA A C 1
ATOM 686 O O . ALA A 1 83 ? -14.650 -5.535 29.841 1.00 91.31 83 ALA A O 1
ATOM 687 N N . ARG A 1 84 ? -14.443 -3.862 28.359 1.00 89.19 84 ARG A N 1
ATOM 688 C CA . ARG A 1 84 ? -15.315 -2.905 29.060 1.00 89.19 84 ARG A CA 1
ATOM 689 C C . ARG A 1 84 ? -16.811 -3.105 28.787 1.00 89.19 84 ARG A C 1
ATOM 691 O O . ARG A 1 84 ? -17.612 -2.307 29.262 1.00 89.19 84 ARG A O 1
ATOM 698 N N . LYS A 1 85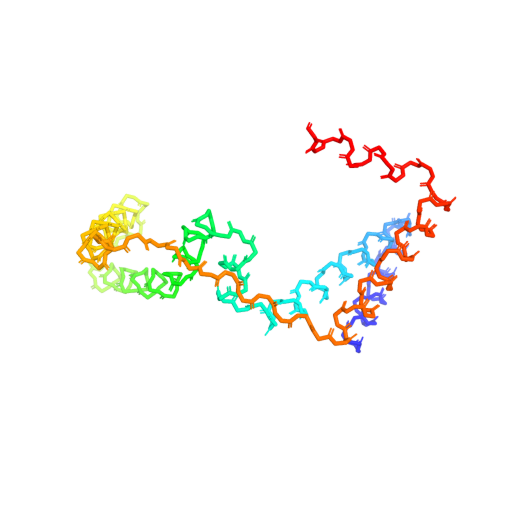 ? -17.201 -4.133 28.021 1.00 89.44 85 LYS A N 1
ATOM 699 C CA . LYS A 1 85 ? -18.591 -4.387 27.586 1.00 89.44 85 LYS A CA 1
ATOM 700 C C . LYS A 1 85 ? -19.242 -3.182 26.883 1.00 89.44 85 LYS A C 1
ATOM 702 O O . LYS A 1 85 ? -20.465 -3.044 26.879 1.00 89.44 85 LYS A O 1
ATOM 707 N N . VAL A 1 86 ? -18.438 -2.315 26.268 1.00 85.62 86 VAL A N 1
ATOM 708 C CA . VAL A 1 86 ? -18.927 -1.167 25.498 1.00 85.62 86 VAL A CA 1
ATOM 709 C C . VAL A 1 86 ? -19.369 -1.670 24.128 1.00 85.62 86 VAL A C 1
ATOM 711 O O . VAL A 1 86 ? -18.629 -2.384 23.449 1.00 85.62 86 VAL A O 1
ATOM 714 N N . ARG A 1 87 ? -20.586 -1.309 23.706 1.00 81.81 87 ARG A N 1
ATOM 715 C CA . ARG A 1 87 ? -21.069 -1.642 22.360 1.00 81.81 87 ARG A CA 1
ATOM 716 C C . ARG A 1 87 ? -20.224 -0.925 21.312 1.00 81.81 87 ARG A C 1
ATOM 718 O O . ARG A 1 87 ? -19.871 0.243 21.481 1.00 81.81 87 ARG A O 1
ATOM 725 N N . PHE A 1 88 ? -19.931 -1.626 20.218 1.00 82.19 88 PHE A N 1
ATOM 726 C CA . PHE A 1 88 ? -19.231 -1.031 19.089 1.00 82.19 88 PHE A CA 1
ATOM 727 C C . PHE A 1 88 ? -20.071 0.120 18.525 1.00 82.19 88 PHE A C 1
ATOM 729 O O . PHE A 1 88 ? -21.206 -0.075 18.096 1.00 82.19 88 PHE A O 1
ATOM 736 N N . SER A 1 89 ? -19.507 1.321 18.563 1.00 85.56 89 SER A N 1
ATOM 737 C CA . SER A 1 89 ? -20.060 2.532 17.966 1.00 85.56 89 SER A CA 1
ATOM 738 C C . SER A 1 89 ? -18.952 3.160 17.135 1.00 85.56 89 SER A C 1
ATOM 740 O O . SER A 1 89 ? -17.791 3.168 17.551 1.00 85.56 89 SER A O 1
ATOM 742 N N . PHE A 1 90 ? -19.310 3.690 15.967 1.00 84.69 90 PHE A N 1
ATOM 743 C CA . PHE A 1 90 ? -18.349 4.338 15.081 1.00 84.69 90 PHE A CA 1
ATOM 744 C C . PHE A 1 90 ? -17.611 5.476 15.800 1.00 84.69 90 PHE A C 1
ATOM 746 O O . PHE A 1 90 ? -16.390 5.555 15.731 1.00 84.69 90 PHE A O 1
ATOM 753 N N . SER A 1 91 ? -18.328 6.283 16.588 1.00 86.00 91 SER A N 1
ATOM 754 C CA . SER A 1 91 ? -17.739 7.364 17.387 1.00 86.00 91 SER A CA 1
ATOM 755 C C . SER A 1 91 ? -16.737 6.841 18.425 1.00 86.00 91 SER A C 1
ATOM 757 O O . SER A 1 91 ? -15.625 7.358 18.518 1.00 86.00 91 SER A O 1
ATOM 759 N N . ASN A 1 92 ? -17.080 5.755 19.128 1.00 84.06 92 ASN A N 1
ATOM 760 C CA . ASN A 1 92 ? -16.234 5.167 20.175 1.00 84.06 92 ASN A CA 1
ATOM 761 C C . ASN A 1 92 ? -14.940 4.544 19.633 1.00 84.06 92 ASN A C 1
ATOM 763 O O . ASN A 1 92 ? -13.982 4.382 20.385 1.00 84.06 92 ASN A O 1
ATOM 767 N N . TYR A 1 93 ? -14.908 4.187 18.349 1.00 88.12 93 TYR A N 1
ATOM 768 C CA . TYR A 1 93 ? -13.734 3.620 17.691 1.00 88.12 93 TYR A CA 1
ATOM 769 C C . TYR A 1 93 ? -12.907 4.679 16.950 1.00 88.12 93 TYR A C 1
ATOM 771 O O . TYR A 1 93 ? -11.685 4.727 17.084 1.00 88.12 93 TYR A O 1
ATOM 779 N N . VAL A 1 94 ? -13.568 5.555 16.190 1.00 90.56 94 VAL A N 1
ATOM 780 C CA . VAL A 1 94 ? -12.903 6.539 15.327 1.00 90.56 94 VAL A CA 1
ATOM 781 C C . VAL A 1 94 ? -12.266 7.658 16.131 1.00 90.56 94 VAL A C 1
ATOM 783 O O . VAL A 1 94 ? -11.152 8.059 15.804 1.00 90.56 94 VAL A O 1
ATOM 786 N N . LEU A 1 95 ? -12.919 8.144 17.190 1.00 90.00 95 LEU A N 1
ATOM 787 C CA . LEU A 1 95 ? -12.362 9.210 18.019 1.00 90.00 95 LEU A CA 1
ATOM 788 C C . LEU A 1 95 ? -10.978 8.838 18.591 1.00 90.00 95 LEU A C 1
ATOM 790 O O . LEU A 1 95 ? -10.021 9.558 18.303 1.00 90.00 95 LEU A O 1
ATOM 794 N N . PRO A 1 96 ? -10.806 7.722 19.329 1.00 89.12 96 PRO A N 1
ATOM 795 C CA . PRO A 1 96 ? -9.496 7.371 19.871 1.00 89.12 96 PRO A CA 1
ATOM 796 C C . PRO A 1 96 ? -8.468 7.048 18.782 1.00 89.12 96 PRO A C 1
ATOM 798 O O . PRO A 1 96 ? -7.303 7.415 18.926 1.00 89.12 96 PRO A O 1
ATOM 801 N N . LEU A 1 97 ? -8.883 6.432 17.670 1.00 91.50 97 LEU A N 1
ATOM 802 C CA . LEU A 1 97 ? -7.985 6.174 16.543 1.00 91.50 97 LEU A CA 1
ATOM 803 C C . LEU A 1 97 ? -7.476 7.483 15.913 1.00 91.50 97 LEU A C 1
ATOM 805 O O . LEU A 1 97 ? -6.289 7.607 15.607 1.00 91.50 97 LEU A O 1
ATOM 809 N N . THR A 1 98 ? -8.350 8.481 15.769 1.00 91.88 98 THR A N 1
ATOM 810 C CA . THR A 1 98 ? -8.010 9.807 15.229 1.00 91.88 98 THR A CA 1
ATOM 811 C C . THR A 1 98 ? -7.059 10.544 16.164 1.00 91.88 98 THR A C 1
ATOM 813 O O . THR A 1 98 ? -6.031 11.044 15.717 1.00 91.88 98 THR A O 1
ATOM 816 N N . VAL A 1 99 ? -7.343 10.545 17.470 1.00 93.12 99 VAL A N 1
ATOM 817 C CA . VAL A 1 99 ? -6.458 11.144 18.483 1.00 93.12 99 VAL A CA 1
ATOM 818 C C . VAL A 1 99 ? -5.069 10.508 18.434 1.00 93.12 99 VAL A C 1
ATOM 820 O O . VAL A 1 99 ? -4.062 11.213 18.426 1.00 93.12 99 VAL A O 1
ATOM 823 N N . GLN A 1 100 ? -4.997 9.179 18.338 1.00 91.12 100 GLN A N 1
ATOM 824 C CA . GLN A 1 100 ? -3.720 8.477 18.256 1.00 91.12 100 GLN A CA 1
ATOM 825 C C . GLN A 1 100 ? -2.976 8.773 16.949 1.00 91.12 100 GLN A C 1
ATOM 827 O O . GLN A 1 100 ? -1.753 8.887 16.954 1.00 91.12 100 GLN A O 1
ATOM 832 N N . THR A 1 101 ? -3.704 8.963 15.849 1.00 90.81 101 THR A N 1
ATOM 833 C CA . THR A 1 101 ? -3.131 9.366 14.558 1.00 90.81 101 THR A CA 1
ATOM 834 C C . THR A 1 101 ? -2.538 10.773 14.620 1.00 90.81 101 THR A C 1
ATOM 836 O O . THR A 1 101 ? -1.409 10.970 14.178 1.00 90.81 101 THR A O 1
ATOM 839 N N . ILE A 1 102 ? -3.256 11.733 15.213 1.00 92.69 102 ILE A N 1
ATOM 840 C CA . ILE A 1 102 ? -2.784 13.117 15.380 1.00 92.69 102 ILE A CA 1
ATOM 841 C C . ILE A 1 102 ? -1.527 13.150 16.251 1.00 92.69 102 ILE A C 1
ATOM 843 O O . ILE A 1 102 ? -0.539 13.766 15.862 1.00 92.69 102 ILE A O 1
ATOM 847 N N . LYS A 1 103 ? -1.528 12.429 17.378 1.00 92.69 103 LYS A N 1
ATOM 848 C CA . LYS A 1 103 ? -0.366 12.359 18.271 1.00 92.69 103 LYS A CA 1
ATOM 849 C C . LYS A 1 103 ? 0.872 11.806 17.561 1.00 92.69 103 LYS A C 1
ATOM 851 O O . LYS A 1 103 ? 1.952 12.369 17.665 1.00 92.69 103 LYS A O 1
ATOM 856 N N . VAL A 1 104 ? 0.703 10.734 16.785 1.00 91.38 104 VAL A N 1
ATOM 857 C CA . VAL A 1 104 ? 1.794 10.162 15.983 1.00 91.38 104 VAL A CA 1
ATOM 858 C C . VAL A 1 104 ? 2.290 11.148 14.927 1.00 91.38 104 VAL A C 1
ATOM 860 O O . VAL A 1 104 ? 3.493 11.229 14.699 1.00 91.38 104 VAL A O 1
ATOM 863 N N . ALA A 1 105 ? 1.392 11.893 14.280 1.00 88.75 105 ALA A N 1
ATOM 864 C CA . ALA A 1 105 ? 1.774 12.898 13.293 1.00 88.75 105 ALA A CA 1
ATOM 865 C C . ALA A 1 105 ? 2.583 14.043 13.924 1.00 88.75 105 ALA A C 1
ATOM 867 O O . ALA A 1 105 ? 3.573 14.478 13.339 1.00 88.75 105 ALA A O 1
ATOM 868 N N . GLU A 1 106 ? 2.201 14.490 15.121 1.00 89.31 106 GLU A N 1
ATOM 869 C CA . GLU A 1 106 ? 2.927 15.504 15.888 1.00 89.31 106 GLU A CA 1
ATOM 870 C C . GLU A 1 106 ? 4.315 15.003 16.310 1.00 89.31 106 GLU A C 1
ATOM 872 O O . GLU A 1 106 ? 5.319 15.651 16.008 1.00 89.31 106 GLU A O 1
ATOM 877 N N . ASP A 1 107 ? 4.394 13.808 16.901 1.00 87.88 107 ASP A N 1
ATOM 878 C CA . ASP A 1 107 ? 5.662 13.179 17.291 1.00 87.88 107 ASP A CA 1
ATOM 879 C C . ASP A 1 107 ? 6.591 13.004 16.081 1.00 87.88 107 ASP A C 1
ATOM 881 O O . ASP A 1 107 ? 7.803 13.241 16.162 1.00 87.88 107 ASP A O 1
ATOM 885 N N . LEU A 1 108 ? 6.026 12.613 14.935 1.00 86.25 108 LEU A N 1
ATOM 886 C CA . LEU A 1 108 ? 6.769 12.458 13.694 1.00 86.25 108 LEU A CA 1
ATOM 887 C C . LEU A 1 108 ? 7.246 13.809 13.161 1.00 86.25 108 LEU A C 1
ATOM 889 O O . LEU A 1 108 ? 8.397 13.902 12.750 1.00 86.25 108 LEU A O 1
ATOM 893 N N . TYR A 1 109 ? 6.413 14.849 13.199 1.00 84.06 109 TYR A N 1
ATOM 894 C CA . TYR A 1 109 ? 6.779 16.204 12.785 1.00 84.06 109 TYR A CA 1
ATOM 895 C C . TYR A 1 109 ? 7.918 16.770 13.640 1.00 84.06 109 TYR A C 1
ATOM 897 O O . TYR A 1 109 ? 8.909 17.270 13.101 1.00 84.06 109 TYR A O 1
ATOM 905 N N . VAL A 1 110 ? 7.828 16.627 14.965 1.00 84.25 110 VAL A N 1
ATOM 906 C CA . VAL A 1 110 ? 8.882 17.037 15.902 1.0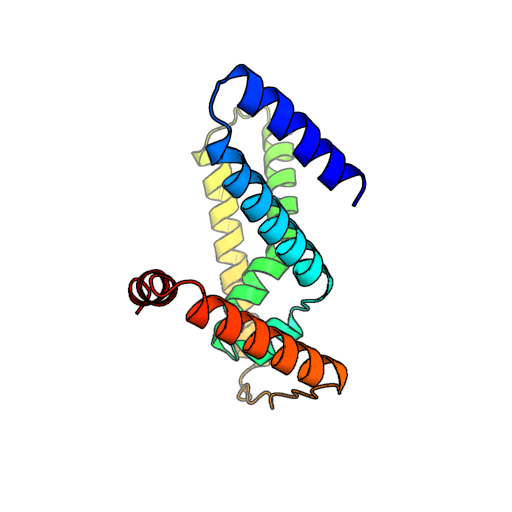0 84.25 110 VAL A CA 1
ATOM 907 C C . VAL A 1 110 ? 10.161 16.248 15.638 1.00 84.25 110 VAL A C 1
ATOM 909 O O . VAL A 1 110 ? 11.225 16.838 15.463 1.00 84.25 110 VAL A O 1
ATOM 912 N N . SER A 1 111 ? 10.064 14.922 15.525 1.00 80.38 111 SER A N 1
ATOM 913 C CA . SER A 1 111 ? 11.215 14.058 15.244 1.00 80.38 111 SER A CA 1
ATOM 914 C C . SER A 1 111 ? 11.869 14.392 13.906 1.00 80.38 111 SER A C 1
ATOM 916 O O . SER A 1 111 ? 13.093 14.401 13.809 1.00 80.38 111 SER A O 1
ATOM 918 N N . TYR A 1 112 ? 11.067 14.677 12.879 1.00 74.44 112 TYR A N 1
ATOM 919 C CA . TYR A 1 112 ? 11.530 15.053 11.549 1.00 74.44 112 TYR A CA 1
ATOM 920 C C . TYR A 1 112 ? 12.283 16.379 11.618 1.00 74.44 112 TYR A C 1
ATOM 922 O O . TYR A 1 112 ? 13.448 16.426 11.239 1.00 74.44 112 TYR A O 1
ATOM 930 N N . ASN A 1 113 ? 11.686 17.416 12.205 1.00 72.12 113 ASN A N 1
ATOM 931 C CA . ASN A 1 113 ? 12.326 18.724 12.343 1.00 72.12 113 ASN A CA 1
ATOM 932 C C . ASN A 1 113 ? 13.602 18.677 13.193 1.00 72.12 113 ASN A C 1
ATOM 934 O O . ASN A 1 113 ? 14.601 19.281 12.812 1.00 72.12 113 ASN A O 1
ATOM 938 N N . LEU A 1 114 ? 13.622 17.909 14.287 1.00 63.78 114 LEU A N 1
ATOM 939 C CA . LEU A 1 114 ? 14.817 17.740 15.122 1.00 63.78 114 LEU A CA 1
ATOM 940 C C . LEU A 1 114 ? 15.953 17.006 14.392 1.00 63.78 114 LEU A C 1
ATOM 942 O O . LEU A 1 114 ? 17.120 17.330 14.599 1.00 63.78 114 LEU A O 1
ATOM 946 N N . LYS A 1 115 ? 15.639 16.036 13.520 1.00 61.34 115 LYS A N 1
ATOM 947 C CA . LYS A 1 115 ? 16.645 15.296 12.732 1.00 61.34 115 LYS A CA 1
ATOM 948 C C . LYS A 1 115 ? 17.073 16.006 11.444 1.00 61.34 115 LYS A C 1
ATOM 950 O O . LYS A 1 115 ? 18.110 15.645 10.894 1.00 61.34 115 LYS A O 1
ATOM 955 N N . LEU A 1 116 ? 16.282 16.956 10.934 1.00 54.88 116 LEU A N 1
ATOM 956 C CA . LEU A 1 116 ? 16.384 17.461 9.553 1.00 54.88 116 LEU A CA 1
ATOM 957 C C . LEU A 1 116 ? 16.650 18.954 9.416 1.00 54.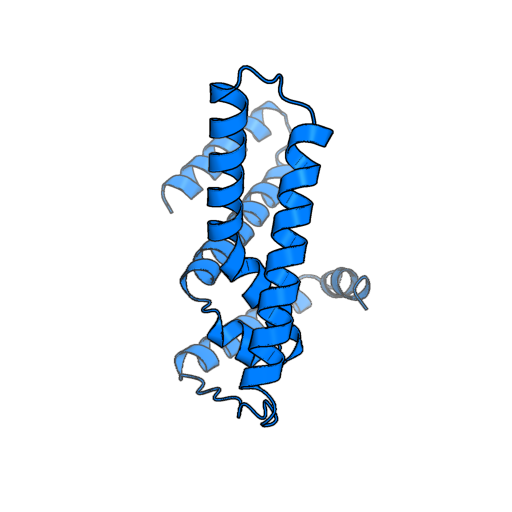88 116 LEU A C 1
ATOM 959 O O . LEU A 1 116 ? 16.554 19.495 8.316 1.00 54.88 116 LEU A O 1
ATOM 963 N N . TYR A 1 117 ? 17.144 19.588 10.477 1.00 49.47 117 TYR A N 1
ATOM 964 C CA . TYR A 1 117 ? 17.870 20.856 10.346 1.00 49.47 117 TYR A CA 1
ATOM 965 C C . TYR A 1 117 ? 19.056 20.788 9.351 1.00 49.47 117 TYR A C 1
ATOM 967 O O . TYR A 1 117 ? 19.568 21.823 8.936 1.00 49.47 117 TYR A O 1
ATOM 975 N N . GLY A 1 118 ? 19.469 19.593 8.907 1.00 46.50 118 GLY A N 1
ATOM 976 C CA . GLY A 1 118 ? 20.301 19.394 7.721 1.00 46.50 118 GLY A CA 1
ATOM 977 C C . GLY A 1 118 ? 19.470 18.927 6.525 1.00 46.50 118 GLY A C 1
ATOM 978 O O . GLY A 1 118 ? 19.074 17.766 6.473 1.00 46.50 118 GLY A O 1
ATOM 979 N N . ASN A 1 119 ? 19.233 19.829 5.569 1.00 52.16 119 ASN A N 1
ATOM 980 C CA . ASN A 1 119 ? 18.754 19.587 4.200 1.00 52.16 119 ASN A CA 1
ATOM 981 C C . ASN A 1 119 ? 18.779 18.107 3.748 1.00 52.16 119 ASN A C 1
ATOM 983 O O . ASN A 1 119 ? 19.851 17.523 3.572 1.00 52.16 119 ASN A O 1
ATOM 987 N N . LEU A 1 120 ? 17.607 17.526 3.457 1.00 54.25 120 LEU A N 1
ATOM 988 C CA . LEU A 1 120 ? 17.454 16.200 2.834 1.00 54.25 120 LEU A CA 1
ATOM 989 C C . LEU A 1 120 ? 17.894 16.208 1.364 1.00 54.25 120 LEU A C 1
ATOM 991 O O . LEU A 1 120 ? 17.113 15.956 0.447 1.00 54.25 120 LEU A O 1
ATOM 995 N N . ILE A 1 121 ? 19.173 16.461 1.112 1.00 56.25 121 ILE A N 1
ATOM 996 C CA . ILE A 1 121 ? 19.779 16.228 -0.197 1.00 56.25 121 ILE A CA 1
ATOM 997 C C . ILE A 1 121 ? 20.268 14.780 -0.198 1.00 56.25 121 ILE A C 1
ATOM 999 O O . ILE A 1 121 ? 21.459 14.484 -0.097 1.00 56.25 121 ILE A O 1
ATOM 1003 N N . ARG A 1 122 ? 19.325 13.834 -0.272 1.00 59.09 122 ARG A N 1
ATOM 1004 C CA . ARG A 1 122 ? 19.679 12.436 -0.529 1.00 59.09 122 ARG A CA 1
ATOM 1005 C C . ARG A 1 122 ? 20.068 12.323 -2.002 1.00 59.09 122 ARG A C 1
ATOM 1007 O O . ARG A 1 122 ? 19.220 12.463 -2.881 1.00 59.09 122 ARG A O 1
ATOM 1014 N N . LYS A 1 123 ? 21.352 12.072 -2.285 1.00 61.28 123 LYS A N 1
ATOM 1015 C CA . LYS A 1 123 ? 21.801 11.714 -3.640 1.00 61.28 123 LYS A CA 1
ATOM 1016 C C . LYS A 1 123 ? 21.092 10.422 -4.058 1.00 61.28 123 LYS A C 1
ATOM 1018 O O . LYS A 1 123 ? 21.241 9.397 -3.395 1.00 61.28 123 LYS A O 1
ATOM 1023 N N . ARG A 1 124 ? 20.309 10.492 -5.138 1.00 63.97 124 ARG A N 1
ATOM 1024 C CA . ARG A 1 124 ? 19.662 9.326 -5.755 1.00 63.97 124 ARG A CA 1
ATOM 1025 C C . ARG A 1 124 ? 20.748 8.364 -6.226 1.00 63.97 124 ARG A C 1
ATOM 1027 O O . ARG A 1 124 ? 21.524 8.704 -7.113 1.00 63.97 124 ARG A O 1
ATOM 1034 N N . ASN A 1 125 ? 20.791 7.172 -5.644 1.00 62.69 125 ASN A N 1
ATOM 1035 C CA . ASN A 1 125 ? 21.749 6.133 -6.010 1.00 62.69 125 ASN A CA 1
ATOM 1036 C C . ASN A 1 125 ? 21.054 5.061 -6.856 1.00 62.69 125 ASN A C 1
ATOM 1038 O O . ASN A 1 125 ? 20.914 3.916 -6.435 1.00 62.69 125 ASN A O 1
ATOM 1042 N N . PHE A 1 126 ? 20.640 5.424 -8.071 1.00 64.06 126 PHE A N 1
ATOM 1043 C CA . PHE A 1 126 ? 20.223 4.426 -9.054 1.00 64.06 126 PHE A CA 1
ATOM 1044 C C . PHE A 1 126 ? 21.459 3.749 -9.642 1.00 64.06 126 PHE A C 1
ATOM 1046 O O . PHE A 1 126 ? 22.229 4.368 -10.374 1.00 64.06 126 PHE A O 1
ATOM 1053 N N . LYS A 1 127 ? 21.650 2.468 -9.324 1.00 71.31 127 LYS A N 1
ATOM 1054 C CA . LYS A 1 127 ? 22.631 1.607 -9.993 1.00 71.31 127 LYS A CA 1
ATOM 1055 C C . LYS A 1 127 ? 21.886 0.575 -10.840 1.00 71.31 127 LYS A C 1
ATOM 1057 O O . LYS A 1 127 ? 21.616 -0.513 -10.329 1.00 71.31 127 LYS A O 1
ATOM 1062 N N . PRO A 1 128 ? 21.528 0.905 -12.095 1.00 70.69 128 PRO A N 1
ATOM 1063 C CA . PRO A 1 128 ? 20.849 -0.041 -12.967 1.00 70.69 128 PRO A CA 1
ATOM 1064 C C . PRO A 1 128 ? 21.751 -1.250 -13.225 1.00 70.69 128 PRO A C 1
ATOM 1066 O O . PRO A 1 128 ? 22.936 -1.114 -13.550 1.00 70.69 128 PRO A O 1
ATOM 1069 N N . ARG A 1 129 ? 21.195 -2.447 -13.062 1.00 77.62 129 ARG A N 1
ATOM 1070 C CA . ARG A 1 129 ? 21.854 -3.702 -13.424 1.00 77.62 129 ARG A CA 1
ATOM 1071 C C . ARG A 1 129 ? 21.634 -3.979 -14.910 1.00 77.62 129 ARG A C 1
ATOM 1073 O O . ARG A 1 129 ? 20.678 -3.510 -15.518 1.00 77.62 129 ARG A O 1
ATOM 1080 N N . LYS A 1 130 ? 22.488 -4.823 -15.499 1.00 79.75 130 LYS A N 1
ATOM 1081 C CA . LYS A 1 130 ? 22.343 -5.271 -16.900 1.00 79.75 130 LYS A CA 1
ATOM 1082 C C . LYS A 1 130 ? 20.966 -5.898 -17.182 1.00 79.75 130 LYS A C 1
ATOM 1084 O O . LYS A 1 130 ? 20.446 -5.764 -18.282 1.00 79.75 130 LYS A O 1
ATOM 1089 N N . ILE A 1 131 ? 20.370 -6.538 -16.174 1.00 81.25 131 ILE A N 1
ATOM 1090 C CA . ILE A 1 131 ? 19.029 -7.135 -16.240 1.00 81.25 131 ILE A CA 1
ATOM 1091 C C . ILE A 1 131 ? 17.946 -6.057 -16.382 1.00 81.25 131 ILE A C 1
ATOM 1093 O O . ILE A 1 131 ? 17.010 -6.247 -17.150 1.00 81.25 131 ILE A O 1
ATOM 1097 N N . ASP A 1 132 ? 18.096 -4.912 -15.710 1.00 74.06 132 ASP A N 1
ATOM 1098 C CA . ASP A 1 132 ? 17.114 -3.821 -15.754 1.00 74.06 132 ASP A CA 1
ATOM 1099 C C . ASP A 1 132 ? 17.050 -3.202 -17.155 1.00 74.06 132 ASP A C 1
ATOM 1101 O O . ASP A 1 132 ? 15.971 -2.898 -17.654 1.00 74.06 132 ASP A O 1
ATOM 1105 N N . ILE A 1 133 ? 18.202 -3.090 -17.826 1.00 82.06 133 ILE A N 1
ATOM 1106 C CA . ILE A 1 133 ? 18.297 -2.612 -19.213 1.00 82.06 133 ILE A CA 1
ATOM 1107 C C . ILE A 1 133 ? 17.596 -3.586 -20.165 1.00 82.06 133 ILE A C 1
ATOM 1109 O O . ILE A 1 133 ? 16.836 -3.162 -21.032 1.00 82.06 133 ILE A O 1
ATOM 1113 N N . LEU A 1 134 ? 17.815 -4.892 -19.989 1.00 83.75 134 LEU A N 1
ATOM 1114 C CA . LEU A 1 134 ? 17.162 -5.919 -20.801 1.00 83.75 134 LEU A CA 1
ATOM 1115 C C . LEU A 1 134 ? 15.639 -5.891 -20.612 1.00 83.75 134 LEU A C 1
ATOM 1117 O O . LEU A 1 134 ? 14.900 -5.935 -21.593 1.00 83.75 134 LEU A O 1
ATOM 1121 N N . LEU A 1 135 ? 15.170 -5.745 -19.369 1.00 81.44 135 LEU A N 1
ATOM 1122 C CA . LEU A 1 135 ? 13.750 -5.582 -19.044 1.00 81.44 135 LEU A CA 1
ATOM 1123 C C . LEU A 1 135 ? 13.147 -4.324 -19.676 1.00 81.44 135 LEU A C 1
ATOM 1125 O O . LEU A 1 135 ? 12.018 -4.370 -20.157 1.00 81.44 135 LEU A O 1
ATOM 1129 N N . LEU A 1 136 ? 13.896 -3.221 -19.707 1.00 83.44 136 LEU A N 1
ATOM 1130 C CA . LEU A 1 136 ? 13.461 -1.964 -20.316 1.00 83.44 136 LEU A CA 1
ATOM 1131 C C . LEU A 1 136 ? 13.333 -2.099 -21.841 1.00 83.44 136 LEU A C 1
ATOM 1133 O O . LEU A 1 136 ? 12.351 -1.659 -22.430 1.00 83.44 136 LEU A O 1
ATOM 1137 N N . ILE A 1 137 ? 14.275 -2.780 -22.492 1.00 86.50 137 ILE A N 1
ATOM 1138 C CA . ILE A 1 137 ? 14.195 -3.061 -23.934 1.00 86.50 137 ILE A CA 1
ATOM 1139 C C . ILE A 1 137 ? 13.017 -4.002 -24.240 1.00 86.50 137 ILE A C 1
ATOM 1141 O O . ILE A 1 137 ? 12.265 -3.781 -25.194 1.00 86.50 137 ILE A O 1
ATOM 1145 N N . ALA A 1 138 ? 12.812 -5.031 -23.414 1.00 83.38 138 ALA A N 1
ATOM 1146 C CA . ALA A 1 138 ? 11.682 -5.947 -23.547 1.00 83.38 138 ALA A CA 1
ATOM 1147 C C . ALA A 1 138 ? 10.331 -5.228 -23.368 1.00 83.38 138 ALA A C 1
ATOM 1149 O O . ALA A 1 138 ? 9.402 -5.460 -24.137 1.00 83.38 138 ALA A O 1
ATOM 1150 N N . SER A 1 139 ? 10.209 -4.307 -22.409 1.00 80.50 139 SER A N 1
ATOM 1151 C CA . SER A 1 139 ? 8.959 -3.569 -22.193 1.00 80.50 139 SER A CA 1
ATOM 1152 C C . SER A 1 139 ? 8.664 -2.572 -23.317 1.00 80.50 139 SER A C 1
ATOM 1154 O O . SER A 1 139 ? 7.525 -2.497 -23.781 1.00 80.50 139 SER A O 1
ATOM 1156 N N . VAL A 1 140 ? 9.680 -1.862 -23.818 1.00 85.75 140 VAL A N 1
ATOM 1157 C CA . VAL A 1 140 ? 9.535 -0.937 -24.956 1.00 85.75 140 VAL A CA 1
ATOM 1158 C C . VAL A 1 140 ? 9.157 -1.686 -26.234 1.00 85.75 140 VAL A C 1
ATOM 1160 O O . VAL A 1 140 ? 8.270 -1.243 -26.960 1.00 85.75 140 VAL A O 1
ATOM 1163 N N . SER A 1 141 ? 9.770 -2.840 -26.502 1.00 82.88 141 SER A N 1
ATOM 1164 C CA . SER A 1 141 ? 9.421 -3.651 -27.677 1.00 82.88 141 SER A CA 1
ATOM 1165 C C . SER A 1 141 ? 7.984 -4.179 -27.614 1.00 82.88 141 SER A C 1
ATOM 1167 O O . SER A 1 141 ? 7.260 -4.070 -28.602 1.00 82.88 141 SER A O 1
ATOM 1169 N N . VAL A 1 142 ? 7.519 -4.651 -26.452 1.00 83.06 142 VAL A N 1
ATOM 1170 C CA . VAL A 1 142 ? 6.114 -5.062 -26.263 1.00 83.06 142 VAL A CA 1
ATOM 1171 C C . VAL A 1 142 ? 5.147 -3.886 -26.441 1.00 83.06 142 VAL A C 1
ATOM 1173 O O . VAL A 1 142 ? 4.092 -4.056 -27.057 1.00 83.06 142 VAL A O 1
ATOM 1176 N N . LEU A 1 143 ? 5.498 -2.689 -25.958 1.00 78.88 143 LEU A N 1
ATOM 1177 C CA . LEU A 1 143 ? 4.694 -1.479 -26.164 1.00 78.88 143 LEU A CA 1
ATOM 1178 C C . LEU A 1 143 ? 4.597 -1.098 -27.644 1.00 78.88 143 LEU A C 1
ATOM 1180 O O . LEU A 1 143 ? 3.501 -0.820 -28.126 1.00 78.88 143 LEU A O 1
ATOM 1184 N N . LEU A 1 144 ? 5.713 -1.131 -28.376 1.00 83.06 144 LEU A N 1
ATOM 1185 C CA . LEU A 1 144 ? 5.735 -0.835 -29.811 1.00 83.06 144 LEU A CA 1
ATOM 1186 C C . LEU A 1 144 ? 4.888 -1.833 -30.605 1.00 83.06 144 LEU A C 1
ATOM 1188 O O . LEU A 1 144 ? 4.069 -1.419 -31.422 1.00 83.06 144 LEU A O 1
ATOM 1192 N N . VAL A 1 145 ? 5.018 -3.130 -30.317 1.00 81.94 145 VAL A N 1
ATOM 1193 C CA . VAL A 1 145 ? 4.181 -4.170 -30.936 1.00 81.94 145 VAL A CA 1
ATOM 1194 C C . VAL A 1 145 ? 2.705 -3.923 -30.610 1.00 81.94 145 VAL A C 1
ATOM 1196 O O . VAL A 1 145 ? 1.873 -3.906 -31.511 1.00 81.94 145 VAL A O 1
ATOM 1199 N N . SER A 1 146 ? 2.370 -3.633 -29.352 1.00 76.38 146 SER A N 1
ATOM 1200 C CA . SER A 1 146 ? 0.982 -3.356 -28.947 1.00 76.38 146 SER A CA 1
ATOM 1201 C C . SER A 1 146 ? 0.385 -2.144 -29.671 1.00 76.38 146 SER A C 1
ATOM 1203 O O . SER A 1 146 ? -0.782 -2.174 -30.056 1.00 76.38 146 SER A O 1
ATOM 1205 N N . CYS A 1 147 ? 1.186 -1.100 -29.897 1.00 71.69 147 CYS A N 1
ATOM 1206 C CA . CYS A 1 147 ? 0.764 0.117 -30.589 1.00 71.69 147 CYS A CA 1
ATOM 1207 C C . CYS A 1 147 ? 0.535 -0.116 -32.095 1.00 71.69 147 CYS A C 1
ATOM 1209 O O . CYS A 1 147 ? -0.406 0.425 -32.669 1.00 71.69 147 CYS A O 1
ATOM 1211 N N . VAL A 1 148 ? 1.353 -0.967 -32.726 1.00 74.88 148 VAL A N 1
ATOM 1212 C CA . VAL A 1 148 ? 1.213 -1.336 -34.147 1.00 74.88 148 VAL A CA 1
ATOM 1213 C C . VAL A 1 148 ? -0.015 -2.222 -34.386 1.00 74.88 148 VAL A C 1
ATOM 1215 O O . VAL A 1 148 ? -0.710 -2.045 -35.383 1.00 74.88 148 VAL A O 1
ATOM 1218 N N . TYR A 1 149 ? -0.313 -3.152 -33.474 1.00 67.94 149 TYR A N 1
ATOM 1219 C CA . TYR A 1 149 ? -1.446 -4.075 -33.617 1.00 67.94 149 TYR A CA 1
ATOM 1220 C C . TYR A 1 149 ? -2.795 -3.491 -33.162 1.00 67.94 149 TYR A C 1
ATOM 1222 O O . TYR A 1 149 ? -3.837 -4.048 -33.508 1.00 67.94 149 TYR A O 1
ATOM 1230 N N . ASN A 1 150 ? -2.816 -2.393 -32.395 1.00 60.59 150 ASN A N 1
ATOM 1231 C CA . ASN A 1 150 ? -4.060 -1.778 -31.928 1.00 60.59 150 ASN A CA 1
ATOM 1232 C C . ASN A 1 150 ? -3.974 -0.233 -31.874 1.00 60.59 150 ASN A C 1
ATOM 1234 O O . ASN A 1 150 ? -3.545 0.323 -30.860 1.00 60.59 150 ASN A O 1
ATOM 1238 N N . PRO A 1 151 ? -4.442 0.491 -32.910 1.00 56.81 151 PRO A N 1
ATOM 1239 C CA . PRO A 1 151 ? -4.354 1.955 -32.970 1.00 56.81 151 PRO A CA 1
ATOM 1240 C C . PRO A 1 151 ? -5.231 2.687 -31.933 1.00 56.81 151 PRO A C 1
ATOM 1242 O O . PRO A 1 151 ? -5.013 3.870 -31.677 1.00 56.81 151 PRO A O 1
ATOM 1245 N N . HIS A 1 152 ? -6.180 2.006 -31.272 1.00 54.28 152 HIS A N 1
ATOM 1246 C CA . HIS A 1 152 ? -6.962 2.575 -30.161 1.00 54.28 152 HIS A CA 1
ATOM 1247 C C . HIS A 1 152 ? -6.216 2.573 -28.812 1.00 54.28 152 HIS A C 1
ATOM 1249 O O . HIS A 1 152 ? -6.705 3.154 -27.841 1.00 54.28 152 HIS A O 1
ATOM 1255 N N . PHE A 1 153 ? -5.025 1.969 -28.724 1.00 51.78 153 PHE A N 1
ATOM 1256 C CA . PHE A 1 153 ? -4.239 1.899 -27.485 1.00 51.78 153 PHE A CA 1
ATOM 1257 C C . PHE A 1 153 ? -3.822 3.289 -26.957 1.00 51.78 153 PHE A C 1
ATOM 1259 O O . PHE A 1 153 ? -3.770 3.510 -25.748 1.00 51.78 153 PHE A O 1
ATOM 1266 N N . LEU A 1 154 ? -3.613 4.261 -27.854 1.00 51.69 154 LEU A N 1
ATOM 1267 C CA . LEU A 1 154 ? -3.265 5.650 -27.518 1.00 51.69 154 LEU A CA 1
ATOM 1268 C C . LEU A 1 154 ? -4.430 6.460 -26.918 1.00 51.69 154 LEU A C 1
ATOM 1270 O O . LEU A 1 154 ? -4.193 7.386 -26.145 1.00 51.69 154 LEU A O 1
ATOM 1274 N N . GLN A 1 155 ? -5.689 6.109 -27.207 1.00 48.50 155 GLN A N 1
ATOM 1275 C CA . GLN A 1 155 ? -6.847 6.832 -26.656 1.00 48.50 155 GLN A CA 1
ATOM 1276 C C . GLN A 1 155 ? -7.052 6.570 -25.158 1.00 48.50 155 GLN A C 1
ATOM 1278 O O . GLN A 1 155 ? -7.552 7.441 -24.453 1.00 48.50 155 GLN A O 1
ATOM 1283 N N . ILE A 1 156 ? -6.623 5.408 -24.654 1.00 50.03 156 ILE A N 1
ATOM 1284 C CA . ILE A 1 156 ? -6.742 5.048 -23.232 1.00 50.03 156 ILE A CA 1
ATOM 1285 C C . ILE A 1 156 ? -5.771 5.873 -22.367 1.00 50.03 156 ILE A C 1
ATOM 1287 O O . ILE A 1 156 ? -6.104 6.219 -21.237 1.00 50.03 156 ILE A O 1
ATOM 1291 N N . TYR A 1 157 ? -4.602 6.248 -22.898 1.00 45.03 157 TYR A N 1
ATOM 1292 C CA . TYR A 1 157 ? -3.635 7.089 -22.179 1.00 45.03 157 TYR A CA 1
ATOM 1293 C C . TYR A 1 157 ? -3.963 8.589 -22.235 1.00 45.03 157 TYR A C 1
ATOM 1295 O O . TYR A 1 157 ? -3.641 9.309 -21.293 1.00 45.03 157 TYR A O 1
ATOM 1303 N N . ASN A 1 158 ? -4.666 9.055 -23.272 1.00 35.69 158 ASN A N 1
ATOM 1304 C CA . ASN A 1 158 ? -5.086 10.459 -23.392 1.00 35.69 158 ASN A CA 1
ATOM 1305 C C . ASN A 1 158 ? -6.195 10.881 -22.406 1.00 35.69 158 ASN A C 1
ATOM 1307 O O . ASN A 1 158 ? -6.557 12.051 -22.384 1.00 35.69 158 ASN A O 1
ATOM 1311 N N . PHE A 1 159 ? -6.728 9.971 -21.584 1.00 34.25 159 PHE A N 1
ATOM 1312 C CA . PHE A 1 159 ? -7.694 10.308 -20.527 1.00 34.25 159 PHE A CA 1
ATOM 1313 C C . PHE A 1 159 ? -7.034 10.622 -19.168 1.00 34.25 159 PHE A C 1
ATOM 1315 O O . PHE A 1 159 ? -7.732 10.928 -18.206 1.00 34.25 159 PHE A O 1
ATOM 1322 N N . VAL A 1 160 ? -5.701 10.509 -19.068 1.00 37.25 160 VAL A N 1
ATOM 1323 C CA . VAL A 1 160 ? -4.934 10.681 -17.813 1.00 37.25 160 VAL A CA 1
ATOM 1324 C C . VAL A 1 160 ? -3.931 11.850 -17.896 1.00 37.25 160 VAL A C 1
ATOM 1326 O O . VAL A 1 160 ? -3.099 12.011 -17.006 1.00 37.25 160 VAL A O 1
ATOM 1329 N N . ALA A 1 161 ? -4.004 12.675 -18.946 1.00 32.31 161 ALA A N 1
ATOM 1330 C CA . ALA A 1 161 ? -3.264 13.937 -19.045 1.00 32.31 161 ALA A CA 1
ATOM 1331 C C . ALA A 1 161 ? -4.108 15.112 -18.534 1.00 32.31 161 ALA A C 1
ATOM 1333 O O . ALA A 1 161 ? -5.307 15.163 -18.890 1.00 32.31 161 ALA A O 1
#

Radius of gyration: 23.66 Å; chains: 1; bounding box: 46×45×63 Å

pLDDT: mean 77.7, std 12.99, range [32.31, 93.12]

Organism: Sulfolobus acidocaldarius (strain ATCC 33909 / DSM 639 / JCM 8929 / NBRC 15157 / NCIMB 11770) (NCBI:txid330779)

Sequence (161 aa):
MLIEFLVIIVSYIVLYVVNRENFLIFTFRVLSYVNIFIGLSEKIDYSTIIDTLGSKGVPLVISIAYIPFFYRVSRELIFNMRARKVRFSFSNYVLPLTVQTIKVAEDLYVSYNLKLYGNLIRKRNFKPRKIDILLLIASVSVLLVSCVYNPHFLQIYNFVA

Foldseek 3Di:
DVVLVVQLVVVCVVCVVVVNNVCSVVSVVVVVVVVVCVVVVVVDDLLNQCLVCPPNSVVVSVVVVCVVVLVVVLVVQVVVCVVVVHDDDPCSRVVVSVVVVVVVVVVVVVVCVVVPPPDPPDDRDDDDDPVNVVVVVVVVVVVVVVCVVDVCPVVVVVVVD

Secondary structure (DSSP, 8-state):
-HHHHHHHHHHHHHHHHTT-GGGHHHHHHHHHHHHHHHHHHTT--HHHHHHHHGGGGHHHHHHHHHHHHHHHHHHHHHHHHHHTTPPP-HHHHHHHHHHHHHHHHHHHHHHHHHHHSS-----------HHHHHHHHHHHHHHHHHHHH-TTHHHHHTT--